Protein AF-A0A226N1W0-F1 (afdb_monomer_lite)

Foldseek 3Di:
DDDPPPPAWDWDDDPDNVDIDIDDDPVVVVCQQPDDDDDDDDDQGDQVNDVPHDDDPQWDFPAADQVQQWTFTDHPPDDTDIDHDPDDDFPPPPVTRVVVNVVVDPPDDDDDDDDPDDDDDDDDDADPNHDDPPPPPDPDPD

Radius of gyration: 22.0 Å; chains: 1; bounding box: 48×40×55 Å

Organism: Callipepla squamata (NCBI:txid9009)

Structure (mmCIF, N/CA/C/O backbone):
data_AF-A0A226N1W0-F1
#
_entry.id   AF-A0A226N1W0-F1
#
loop_
_atom_site.group_PDB
_atom_site.id
_atom_site.type_symbol
_atom_site.label_atom_id
_atom_site.label_alt_id
_atom_site.label_comp_id
_atom_site.label_asym_id
_atom_site.label_entity_id
_atom_site.label_seq_id
_atom_site.pdbx_PDB_ins_code
_atom_site.Cartn_x
_atom_site.Cartn_y
_atom_site.Cartn_z
_atom_site.occupancy
_atom_site.B_iso_or_equiv
_atom_site.auth_seq_id
_atom_site.auth_comp_id
_atom_site.auth_asym_id
_atom_site.auth_atom_id
_atom_site.pdbx_PDB_model_num
ATOM 1 N N . MET A 1 1 ? -13.295 6.039 -37.983 1.00 31.81 1 MET A N 1
ATOM 2 C CA . MET A 1 1 ? -12.301 6.624 -37.060 1.00 31.81 1 MET A CA 1
ATOM 3 C C . MET A 1 1 ? -11.641 5.463 -36.347 1.00 31.81 1 MET A C 1
ATOM 5 O O . MET A 1 1 ? -12.278 4.830 -35.518 1.00 31.81 1 MET A O 1
ATOM 9 N N . HIS A 1 2 ? -10.453 5.086 -36.806 1.00 25.30 2 HIS A N 1
ATOM 10 C CA . HIS A 1 2 ? -9.678 3.975 -36.264 1.00 25.30 2 HIS A CA 1
ATOM 11 C C . HIS A 1 2 ? -8.902 4.543 -35.072 1.00 25.30 2 HIS A C 1
ATOM 13 O O . HIS A 1 2 ? -8.034 5.385 -35.274 1.00 25.30 2 HIS A O 1
ATOM 19 N N . VAL A 1 3 ? -9.276 4.185 -33.844 1.00 28.58 3 VAL A N 1
ATOM 20 C CA . VAL A 1 3 ? -8.509 4.570 -32.651 1.00 28.58 3 VAL A CA 1
ATOM 21 C C . VAL A 1 3 ? -7.462 3.481 -32.446 1.00 28.58 3 VAL A C 1
ATOM 23 O O . VAL A 1 3 ? -7.788 2.359 -32.064 1.00 28.58 3 VAL A O 1
ATOM 26 N N . SER A 1 4 ? -6.219 3.778 -32.810 1.00 29.38 4 SER A N 1
ATOM 27 C CA . SER A 1 4 ? -5.054 2.932 -32.567 1.00 29.38 4 SER A CA 1
ATOM 28 C C . SER A 1 4 ? -4.654 3.035 -31.094 1.00 29.38 4 SER A C 1
ATOM 30 O O . SER A 1 4 ? -3.961 3.956 -30.692 1.00 29.38 4 SER A O 1
ATOM 32 N N . LEU A 1 5 ? -5.085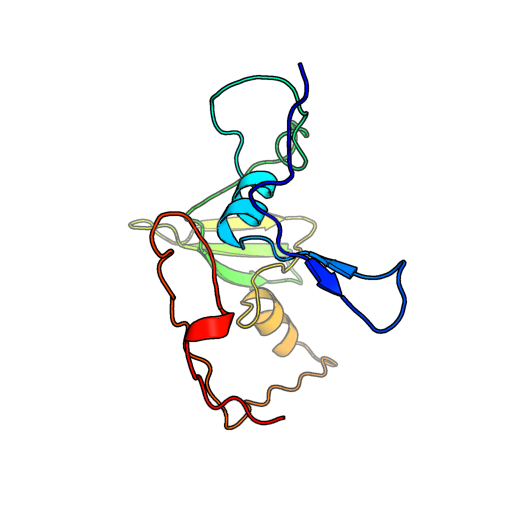 2.066 -30.286 1.00 34.22 5 LEU A N 1
ATOM 33 C CA . LEU A 1 5 ? -4.625 1.844 -28.903 1.00 34.22 5 LEU A CA 1
ATOM 34 C C . LEU A 1 5 ? -3.243 1.149 -28.837 1.00 34.22 5 LEU A C 1
ATOM 36 O O . LEU A 1 5 ? -2.901 0.539 -27.830 1.00 34.22 5 LEU A O 1
ATOM 40 N N . LEU A 1 6 ? -2.472 1.167 -29.929 1.00 37.31 6 LEU A N 1
ATOM 41 C CA . LEU A 1 6 ? -1.269 0.341 -30.101 1.00 37.31 6 LEU A CA 1
ATOM 42 C C . LEU A 1 6 ? 0.046 1.046 -29.735 1.00 37.31 6 LEU A C 1
ATOM 44 O O . LEU A 1 6 ? 1.078 0.384 -29.718 1.00 37.31 6 LEU A O 1
ATOM 48 N N . ASP A 1 7 ? 0.023 2.337 -29.402 1.00 39.78 7 ASP A N 1
ATOM 49 C CA . ASP A 1 7 ? 1.261 3.125 -29.290 1.00 39.78 7 ASP A CA 1
ATOM 50 C C . ASP A 1 7 ? 1.931 3.081 -27.899 1.00 39.78 7 ASP A C 1
ATOM 52 O O . ASP A 1 7 ? 3.060 3.541 -27.757 1.00 39.78 7 ASP A O 1
ATOM 56 N N . GLU A 1 8 ? 1.301 2.494 -26.872 1.00 44.56 8 GLU A N 1
ATOM 57 C CA . GLU A 1 8 ? 1.828 2.507 -25.487 1.00 44.56 8 GLU A CA 1
ATOM 58 C C . GLU A 1 8 ? 2.102 1.121 -24.882 1.00 44.56 8 GLU A C 1
ATOM 60 O O . GLU A 1 8 ? 2.348 0.999 -23.682 1.00 44.56 8 GLU A O 1
ATOM 65 N N . VAL A 1 9 ? 2.066 0.053 -25.686 1.00 43.50 9 VAL A N 1
ATOM 66 C CA . VAL A 1 9 ? 2.143 -1.314 -25.160 1.00 43.50 9 VAL A CA 1
ATOM 67 C C . VAL A 1 9 ? 3.191 -2.140 -25.898 1.00 43.50 9 VAL A C 1
ATOM 69 O O . VAL A 1 9 ? 2.985 -2.571 -27.030 1.00 43.50 9 VAL A O 1
ATOM 72 N N . SER A 1 10 ? 4.314 -2.421 -25.234 1.00 52.31 10 SER A N 1
ATOM 73 C CA . SER A 1 10 ? 5.312 -3.370 -25.735 1.00 52.31 10 SER A CA 1
ATOM 74 C C . SER A 1 10 ? 4.971 -4.801 -25.304 1.00 52.31 10 SER A C 1
ATOM 76 O O . SER A 1 10 ? 4.526 -5.059 -24.182 1.00 52.31 10 SER A O 1
ATOM 78 N N . MET A 1 11 ? 5.138 -5.747 -26.227 1.00 47.41 11 MET A N 1
ATOM 79 C CA . MET A 1 11 ? 4.709 -7.138 -26.079 1.00 47.41 11 MET A CA 1
ATOM 80 C C . MET A 1 11 ? 5.922 -8.026 -25.774 1.00 47.41 11 MET A C 1
ATOM 82 O O . MET A 1 11 ? 6.828 -8.140 -26.598 1.00 47.41 11 MET A O 1
ATOM 86 N N . LEU A 1 12 ? 5.944 -8.682 -24.609 1.00 54.50 12 LEU A N 1
ATOM 87 C CA . LEU A 1 12 ? 6.911 -9.747 -24.328 1.00 54.50 12 LEU A CA 1
ATOM 88 C C . LEU A 1 12 ? 6.349 -11.082 -24.831 1.00 54.50 12 LEU A C 1
ATOM 90 O O . LEU A 1 12 ? 5.347 -11.587 -24.310 1.00 54.50 12 LEU A O 1
ATOM 94 N N . MET A 1 13 ? 7.003 -11.659 -25.841 1.00 44.97 13 MET A N 1
ATOM 95 C CA . MET A 1 13 ? 6.669 -12.991 -26.345 1.00 44.97 13 MET A CA 1
ATOM 96 C C . MET A 1 13 ? 7.144 -14.080 -25.379 1.00 44.97 13 MET A C 1
ATOM 98 O O . MET A 1 13 ? 8.304 -14.113 -24.976 1.00 44.97 13 MET A O 1
ATOM 102 N N . PHE A 1 14 ? 6.251 -15.019 -25.065 1.00 50.59 14 PHE A N 1
ATOM 103 C CA . PHE A 1 14 ? 6.605 -16.295 -24.442 1.00 50.59 14 PHE A CA 1
ATOM 104 C C . PHE A 1 14 ? 6.655 -17.408 -25.493 1.00 50.59 14 PHE A C 1
ATOM 106 O O . PHE A 1 14 ? 6.130 -17.268 -26.593 1.00 50.59 14 PHE A O 1
ATOM 113 N N . MET A 1 15 ? 7.227 -18.561 -25.123 1.00 49.72 15 MET A N 1
ATOM 114 C CA . MET A 1 15 ? 7.404 -19.754 -25.974 1.00 49.72 15 MET A CA 1
ATOM 115 C C . MET A 1 15 ? 6.129 -20.298 -26.667 1.00 49.72 15 MET A C 1
ATOM 117 O O . MET A 1 15 ? 6.229 -21.238 -27.451 1.00 49.72 15 MET A O 1
ATOM 121 N N . LYS A 1 16 ? 4.928 -19.762 -26.391 1.00 61.22 16 LYS A N 1
ATOM 122 C CA . LYS A 1 16 ? 3.679 -20.119 -27.082 1.00 61.22 16 LYS A CA 1
ATOM 123 C C . LYS A 1 16 ? 3.074 -18.880 -27.759 1.00 61.22 16 LYS A C 1
ATOM 125 O O . LYS A 1 16 ? 2.835 -17.902 -27.057 1.00 61.22 16 LYS A O 1
ATOM 130 N N . PRO A 1 17 ? 2.739 -18.941 -29.062 1.00 65.38 17 PRO A N 1
ATOM 131 C CA . PRO A 1 17 ? 2.342 -17.771 -29.856 1.00 65.38 17 PRO A CA 1
ATOM 132 C C . PRO A 1 17 ? 1.053 -17.082 -29.380 1.00 65.38 17 PRO A C 1
ATOM 134 O O . PRO A 1 17 ? 0.850 -15.908 -29.657 1.00 65.38 17 PRO A O 1
ATOM 137 N N . GLU A 1 18 ? 0.202 -17.778 -28.624 1.00 77.12 18 GLU A N 1
ATOM 138 C CA . GLU A 1 18 ? -1.065 -17.233 -28.113 1.00 77.12 18 GLU A CA 1
ATOM 139 C C . GLU A 1 18 ? -0.970 -16.634 -26.701 1.00 77.12 18 GLU A C 1
ATOM 141 O O . GLU A 1 18 ? -1.979 -16.232 -26.126 1.00 77.12 18 GLU A O 1
ATOM 146 N N . LYS A 1 19 ? 0.222 -16.602 -26.091 1.00 77.56 19 LYS A N 1
ATOM 147 C CA . LYS A 1 19 ? 0.410 -16.085 -24.730 1.00 77.56 19 LYS A CA 1
ATOM 148 C C . LYS A 1 19 ? 1.491 -15.022 -24.709 1.00 77.56 19 LYS A C 1
ATOM 150 O O . LYS A 1 19 ? 2.644 -15.289 -25.035 1.00 77.56 19 LYS A O 1
ATOM 155 N N . TYR A 1 20 ? 1.116 -13.837 -24.257 1.00 80.12 20 TYR A N 1
ATOM 156 C CA . TYR A 1 20 ? 2.005 -12.693 -24.161 1.00 80.12 20 TYR A CA 1
ATOM 157 C C . TYR A 1 20 ? 1.718 -11.896 -22.892 1.00 80.12 20 TYR A C 1
ATOM 159 O O . TYR A 1 20 ? 0.601 -11.912 -22.372 1.00 80.12 20 TYR A O 1
ATOM 167 N N . ILE A 1 21 ? 2.747 -11.213 -22.394 1.00 83.12 21 ILE A N 1
ATOM 168 C CA . ILE A 1 21 ? 2.612 -10.206 -21.341 1.00 83.12 21 ILE A CA 1
ATOM 169 C C . ILE A 1 21 ? 2.782 -8.840 -21.997 1.00 83.12 21 ILE A C 1
ATOM 171 O O . ILE A 1 21 ? 3.673 -8.645 -22.823 1.00 83.12 21 ILE A O 1
ATOM 175 N N . LEU A 1 22 ? 1.897 -7.917 -21.641 1.00 82.88 22 LEU A N 1
ATOM 176 C CA . LEU A 1 22 ? 1.912 -6.539 -22.107 1.00 82.88 22 LEU A CA 1
ATOM 177 C C . LEU A 1 22 ? 2.579 -5.654 -21.053 1.00 82.88 22 LEU A C 1
ATOM 179 O O . LEU A 1 22 ? 2.263 -5.761 -19.867 1.00 82.88 22 LEU A O 1
ATOM 183 N N . SER A 1 23 ? 3.491 -4.790 -21.487 1.00 81.94 23 SER A N 1
ATOM 184 C CA . SER A 1 23 ? 4.062 -3.745 -20.641 1.00 81.94 23 SER A CA 1
ATOM 185 C C . SER A 1 23 ? 3.094 -2.572 -20.550 1.00 81.94 23 SER A C 1
ATOM 187 O O . SER A 1 23 ? 2.645 -2.070 -21.576 1.00 81.94 23 SER A O 1
ATOM 189 N N . VAL A 1 24 ? 2.785 -2.129 -19.333 1.00 86.19 24 VAL A N 1
ATOM 190 C CA . VAL A 1 24 ? 1.879 -1.003 -19.068 1.00 86.19 24 VAL A CA 1
ATOM 191 C C . VAL A 1 24 ? 2.474 -0.148 -17.955 1.00 86.19 24 VAL A C 1
ATOM 193 O O . VAL A 1 24 ? 2.980 -0.685 -16.966 1.00 86.19 24 VAL A O 1
ATOM 196 N N . ASP A 1 25 ? 2.399 1.176 -18.095 1.00 87.50 25 ASP A N 1
ATOM 197 C CA . ASP A 1 25 ? 2.851 2.095 -17.053 1.00 87.50 25 ASP A CA 1
ATOM 198 C C . ASP A 1 25 ? 1.991 1.982 -15.781 1.00 87.50 25 ASP A C 1
ATOM 200 O O . ASP A 1 25 ? 0.755 1.975 -15.810 1.00 87.50 25 ASP A O 1
ATOM 204 N N . ARG A 1 26 ? 2.660 1.926 -14.626 1.00 89.06 26 ARG A N 1
ATOM 205 C CA . ARG A 1 26 ? 2.001 1.779 -13.323 1.00 89.06 26 ARG A CA 1
ATOM 206 C C . ARG A 1 26 ? 1.162 3.004 -12.978 1.00 89.06 26 ARG A C 1
ATOM 208 O O . ARG A 1 26 ? 0.096 2.857 -12.375 1.00 89.06 26 ARG A O 1
ATOM 215 N N . ALA A 1 27 ? 1.656 4.206 -13.276 1.00 85.94 27 ALA A N 1
ATOM 216 C CA . ALA A 1 27 ? 0.942 5.432 -12.945 1.00 85.94 27 ALA A CA 1
ATOM 217 C C . ALA A 1 27 ? -0.297 5.593 -13.833 1.00 85.94 27 ALA A C 1
ATOM 219 O O . ALA A 1 27 ? -1.356 5.933 -13.311 1.00 85.94 27 ALA A O 1
ATOM 220 N N . HIS A 1 28 ? -0.182 5.277 -15.122 1.00 84.62 28 HIS A N 1
ATOM 221 C CA . HIS A 1 28 ? -1.275 5.217 -16.081 1.00 84.62 28 HIS A CA 1
ATOM 222 C C . HIS A 1 28 ? -2.345 4.225 -15.626 1.00 84.62 28 HIS A C 1
ATOM 224 O O . HIS A 1 28 ? -3.483 4.626 -15.413 1.00 84.62 28 HIS A O 1
ATOM 230 N N . LEU A 1 29 ? -1.985 2.967 -15.344 1.00 84.81 29 LEU A N 1
ATOM 231 C CA . LEU A 1 29 ? -2.958 1.974 -14.881 1.00 84.81 29 LEU A CA 1
ATOM 232 C C . LEU A 1 29 ? -3.667 2.419 -13.593 1.00 84.81 29 LEU A C 1
ATOM 234 O O . LEU A 1 29 ? -4.886 2.337 -13.491 1.00 84.81 29 LEU A O 1
ATOM 238 N N . ASN A 1 30 ? -2.924 2.934 -12.610 1.00 85.44 30 ASN A N 1
ATOM 239 C CA . ASN A 1 30 ? -3.532 3.440 -11.379 1.00 85.44 30 ASN A CA 1
ATOM 240 C C . ASN A 1 30 ? -4.433 4.652 -11.632 1.00 85.44 30 ASN A C 1
ATOM 242 O O . ASN A 1 30 ? -5.452 4.789 -10.965 1.00 85.44 30 ASN A O 1
ATOM 246 N N . ARG A 1 31 ? -4.075 5.529 -12.573 1.00 82.38 31 ARG A N 1
ATOM 247 C CA . ARG A 1 31 ? -4.894 6.673 -12.979 1.00 82.38 31 ARG A CA 1
ATOM 248 C C . ARG A 1 31 ? -6.202 6.204 -13.604 1.00 82.38 31 ARG A C 1
ATOM 250 O O . ARG A 1 31 ? -7.249 6.637 -13.147 1.00 82.38 31 ARG A O 1
ATOM 257 N N . GLU A 1 32 ? -6.152 5.274 -14.549 1.00 81.06 32 GLU A N 1
ATOM 258 C CA . GLU A 1 32 ? -7.349 4.690 -15.170 1.00 81.06 32 GLU A CA 1
ATOM 259 C C . GLU A 1 32 ? -8.259 4.001 -14.137 1.00 81.06 32 GLU A C 1
ATOM 261 O O . GLU A 1 32 ? -9.486 4.024 -14.247 1.00 81.06 32 GLU A O 1
ATOM 266 N N . LEU A 1 33 ? -7.675 3.432 -13.077 1.00 80.38 33 LEU A N 1
ATOM 267 C CA . LEU A 1 33 ? -8.431 2.857 -11.963 1.00 80.38 33 LEU A CA 1
ATOM 268 C C . LEU A 1 33 ? -9.027 3.912 -11.008 1.00 80.38 33 LEU A C 1
ATOM 270 O O . LEU A 1 33 ? -10.077 3.653 -10.415 1.00 80.38 33 LEU A O 1
ATOM 274 N N . LEU A 1 34 ? -8.360 5.060 -10.814 1.00 74.94 34 LEU A N 1
ATOM 275 C CA . LEU A 1 34 ? -8.651 6.031 -9.744 1.00 74.94 34 LEU A CA 1
ATOM 276 C C . LEU A 1 34 ? -9.323 7.330 -10.198 1.00 74.94 34 LEU A C 1
ATOM 278 O O . LEU A 1 34 ? -10.148 7.856 -9.459 1.00 74.94 34 LEU A O 1
ATOM 282 N N . THR A 1 35 ? -8.928 7.900 -11.334 1.00 61.84 35 THR A N 1
ATOM 283 C CA . THR A 1 35 ? -9.384 9.217 -11.790 1.00 61.84 35 THR A CA 1
ATOM 28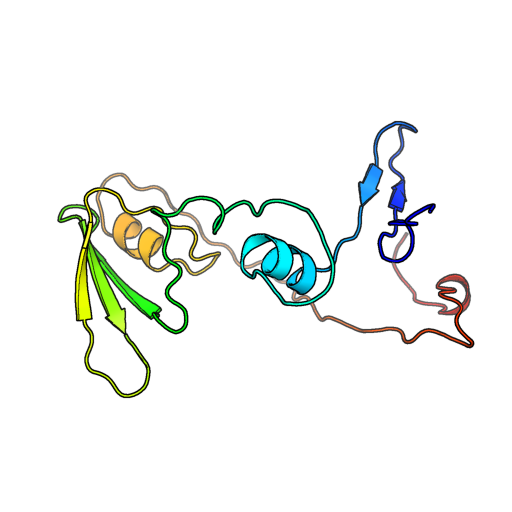4 C C . THR A 1 35 ? -10.266 9.093 -13.019 1.00 61.84 35 THR A C 1
ATOM 286 O O . THR A 1 35 ? -9.809 8.639 -14.066 1.00 61.84 35 THR A O 1
ATOM 289 N N . ALA A 1 36 ? -11.464 9.667 -12.952 1.00 57.69 36 ALA A N 1
ATOM 290 C CA . ALA A 1 36 ? -11.955 10.447 -14.073 1.00 57.69 36 ALA A CA 1
ATOM 291 C C . ALA A 1 36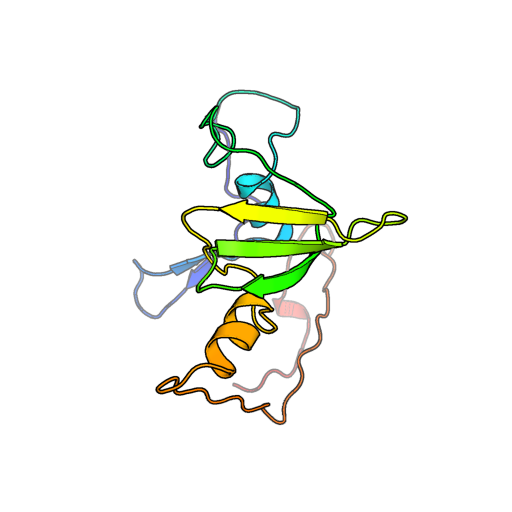 ? -10.995 11.622 -14.328 1.00 57.69 36 ALA A C 1
ATOM 293 O O . ALA A 1 36 ? -10.755 12.439 -13.439 1.00 57.69 36 ALA A O 1
ATOM 294 N N . GLN A 1 37 ? -10.468 11.751 -15.545 1.00 43.84 37 GLN A N 1
ATOM 295 C CA . GLN A 1 37 ? -9.870 13.011 -15.975 1.00 43.84 37 GLN A CA 1
ATOM 296 C C . GLN A 1 37 ? -10.299 13.338 -17.408 1.00 43.84 37 GLN A C 1
ATOM 298 O O . GLN A 1 37 ? -9.782 12.821 -18.386 1.00 43.84 37 GLN A O 1
ATOM 303 N N . THR A 1 38 ? -11.287 14.226 -17.497 1.00 35.34 38 THR A N 1
ATOM 304 C CA . THR A 1 38 ? -11.229 15.454 -18.299 1.00 35.34 38 THR A CA 1
ATOM 305 C C . THR A 1 38 ? -10.386 15.395 -19.575 1.00 35.34 38 THR A C 1
ATOM 307 O O . THR A 1 38 ? -9.337 16.018 -19.653 1.00 35.34 38 THR A O 1
ATOM 310 N N . SER A 1 39 ? -10.847 14.686 -20.599 1.00 39.69 39 SER A N 1
ATOM 311 C CA . SER A 1 39 ? -11.060 15.207 -21.959 1.00 39.69 39 SER A CA 1
ATOM 312 C C . SER A 1 39 ? -11.357 14.046 -22.909 1.00 39.69 39 SER A C 1
ATOM 314 O O . SER A 1 39 ? -10.553 13.150 -23.109 1.00 39.69 39 SER A O 1
ATOM 316 N N . THR A 1 40 ? -12.534 14.116 -23.529 1.00 37.94 40 THR A N 1
ATOM 317 C CA . THR A 1 40 ? -12.937 13.323 -24.701 1.00 37.94 40 THR A CA 1
ATOM 318 C C . THR A 1 40 ? -13.394 11.874 -24.450 1.00 37.94 40 THR A C 1
ATOM 320 O O . THR A 1 40 ? -12.658 10.912 -24.589 1.00 37.94 40 THR A O 1
ATOM 323 N N . CYS A 1 41 ? -14.706 11.772 -24.214 1.00 39.19 41 CYS A N 1
ATOM 324 C CA . CYS A 1 41 ? -15.628 10.741 -24.707 1.00 39.19 41 CYS A CA 1
ATOM 325 C C . CYS A 1 41 ? -15.396 9.259 -24.333 1.00 39.19 41 CYS A C 1
ATOM 327 O O . CYS A 1 41 ? -14.677 8.515 -24.988 1.00 39.19 41 CYS A O 1
ATOM 329 N N . CYS A 1 42 ? -16.281 8.811 -23.434 1.00 37.22 42 CYS A N 1
ATOM 330 C CA . CYS A 1 42 ? -17.113 7.622 -23.646 1.00 37.22 42 CYS A CA 1
ATOM 331 C C . CYS A 1 42 ? -16.558 6.246 -23.233 1.00 37.22 42 CYS A C 1
ATOM 333 O O . CYS A 1 42 ? -16.724 5.291 -23.982 1.00 37.22 42 CYS A O 1
ATOM 335 N N . LEU A 1 43 ? -16.051 6.091 -22.003 1.00 35.81 43 LEU A N 1
ATOM 336 C CA . LEU A 1 43 ? -16.018 4.789 -21.318 1.00 35.81 43 LEU A CA 1
ATOM 337 C C . LEU A 1 43 ? -16.385 4.967 -19.836 1.00 35.81 43 LEU A C 1
ATOM 339 O O . LEU A 1 43 ? -15.843 5.813 -19.134 1.00 35.81 43 LEU A O 1
ATOM 343 N N . PHE A 1 44 ? -17.374 4.205 -19.375 1.00 42.09 44 PHE A N 1
ATOM 344 C CA . PHE A 1 44 ? -17.822 4.207 -17.985 1.00 42.09 44 PHE A CA 1
ATOM 345 C C . PHE A 1 44 ? -16.717 3.659 -17.065 1.00 42.09 44 PHE A C 1
ATOM 347 O O . PHE A 1 44 ? -16.146 2.608 -17.344 1.00 42.09 44 PHE A O 1
ATOM 354 N N . THR A 1 45 ? -16.462 4.365 -15.963 1.00 56.09 45 THR A N 1
ATOM 355 C CA . THR A 1 45 ? -15.420 4.099 -14.954 1.00 56.09 45 THR A CA 1
ATOM 356 C C . THR A 1 45 ? -15.627 2.772 -14.197 1.00 56.09 45 THR A C 1
ATOM 358 O O . THR A 1 45 ? -16.694 2.162 -14.266 1.00 56.09 45 THR A O 1
ATOM 361 N N . ALA A 1 46 ? -14.620 2.289 -13.456 1.00 58.03 46 ALA A N 1
ATOM 362 C CA . ALA A 1 46 ? -14.772 1.105 -12.596 1.00 58.03 46 ALA A CA 1
ATOM 363 C C . ALA A 1 46 ? -15.171 1.470 -11.157 1.00 58.03 46 ALA A C 1
ATOM 365 O O . ALA A 1 46 ? -16.124 0.900 -10.640 1.00 58.03 46 ALA A O 1
ATOM 366 N N . ALA A 1 47 ? -14.481 2.422 -10.517 1.00 60.91 47 ALA A N 1
ATOM 367 C CA . ALA A 1 47 ? -14.740 2.787 -9.118 1.00 60.91 47 ALA A CA 1
ATOM 368 C C . ALA A 1 47 ? -15.767 3.925 -8.973 1.00 60.91 47 ALA A C 1
ATOM 370 O O . ALA A 1 47 ? -16.752 3.771 -8.260 1.00 60.91 47 ALA A O 1
ATOM 371 N N . GLU A 1 48 ? -15.593 5.041 -9.689 1.00 64.69 48 GLU A N 1
ATOM 372 C CA . GLU A 1 48 ? -16.516 6.194 -9.625 1.00 64.69 48 GLU A CA 1
ATOM 373 C C . GLU A 1 48 ? -17.858 5.953 -10.327 1.00 64.69 48 GLU A C 1
ATOM 375 O O . GLU A 1 48 ? -18.807 6.716 -10.155 1.00 64.69 48 GLU A O 1
ATOM 380 N N . LYS A 1 49 ? -17.969 4.869 -11.103 1.00 67.75 49 LYS A N 1
ATOM 381 C CA . LYS A 1 49 ? -19.230 4.442 -11.724 1.00 67.75 49 LYS A CA 1
ATOM 382 C C . LYS A 1 49 ? -20.280 4.114 -10.673 1.00 67.75 49 LYS A C 1
ATOM 384 O O . LYS A 1 49 ? -21.476 4.176 -10.948 1.00 67.75 49 LYS A O 1
ATOM 389 N N . TYR A 1 50 ? -19.827 3.773 -9.476 1.00 77.00 50 TYR A N 1
ATOM 390 C CA . TYR A 1 50 ? -20.668 3.485 -8.339 1.00 77.00 50 TYR A CA 1
ATOM 391 C C . TYR A 1 50 ? -20.831 4.755 -7.502 1.00 77.00 50 TYR A C 1
ATOM 393 O O . TYR A 1 50 ? -19.907 5.212 -6.835 1.00 77.00 50 TYR A O 1
ATOM 401 N N . SER A 1 51 ? -22.040 5.321 -7.503 1.00 80.50 51 SER A N 1
ATOM 402 C CA . SER A 1 51 ? -22.377 6.530 -6.735 1.00 80.50 51 SER A CA 1
ATOM 403 C C . SER A 1 51 ? -22.223 6.361 -5.217 1.00 80.50 51 SER A C 1
ATOM 405 O O . SER A 1 51 ? -22.205 7.339 -4.473 1.00 80.50 51 SE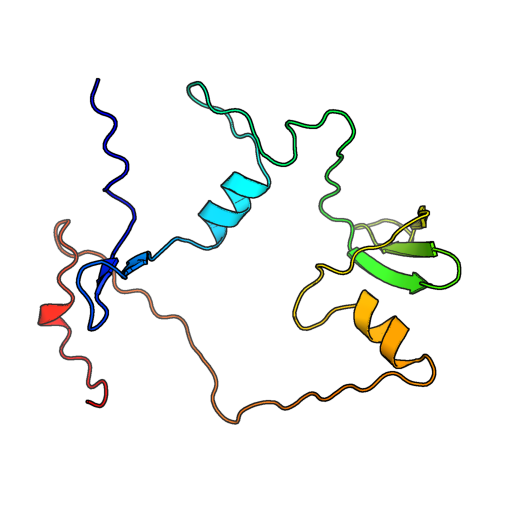R A O 1
ATOM 407 N N . ASN A 1 52 ? -22.144 5.118 -4.742 1.00 88.81 52 ASN A N 1
ATOM 408 C CA . ASN A 1 52 ? -21.914 4.745 -3.350 1.00 88.81 52 ASN A CA 1
ATOM 409 C C . ASN A 1 52 ? -20.425 4.574 -2.996 1.00 88.81 52 ASN A C 1
ATOM 411 O O . ASN A 1 52 ? -20.117 4.239 -1.853 1.00 88.81 52 ASN A O 1
ATOM 415 N N . THR A 1 53 ? -19.506 4.816 -3.929 1.00 85.62 53 THR A N 1
ATOM 416 C CA . THR A 1 53 ? -18.063 4.745 -3.688 1.00 85.62 53 THR A CA 1
ATOM 417 C C . THR A 1 53 ? -17.487 6.148 -3.526 1.00 85.62 53 THR A C 1
ATOM 419 O O . THR A 1 53 ? -17.787 7.058 -4.293 1.00 85.62 53 THR A O 1
ATOM 422 N N . LYS A 1 54 ? -16.647 6.340 -2.503 1.00 86.31 54 LYS A N 1
ATOM 423 C CA . LYS A 1 54 ? -15.957 7.607 -2.231 1.00 86.31 54 LYS A CA 1
ATOM 424 C C . LYS A 1 54 ? -14.461 7.361 -2.108 1.00 86.31 54 LYS A C 1
ATOM 426 O O . LYS A 1 54 ? -14.046 6.413 -1.445 1.00 86.31 54 LYS A O 1
ATOM 431 N N . LEU A 1 55 ? -13.664 8.235 -2.716 1.00 86.56 55 LEU A N 1
ATOM 432 C CA . LEU A 1 55 ? -12.206 8.193 -2.654 1.00 86.56 55 LEU A CA 1
ATOM 433 C C . LEU A 1 55 ? -11.693 9.317 -1.749 1.00 86.56 55 LEU A C 1
ATOM 435 O O . LEU A 1 55 ? -12.031 10.485 -1.935 1.00 86.56 55 LEU A O 1
ATOM 439 N N . TYR A 1 56 ? -10.862 8.961 -0.770 1.00 89.88 56 TYR A N 1
ATOM 440 C CA . TYR A 1 56 ? -10.307 9.893 0.211 1.00 89.88 56 TYR A CA 1
ATOM 441 C C . TYR A 1 56 ? -8.777 9.927 0.115 1.00 89.88 56 TYR A C 1
ATOM 443 O O . TYR A 1 56 ? -8.072 9.167 0.777 1.00 89.88 56 TYR A O 1
ATOM 451 N N . PHE A 1 57 ? -8.238 10.829 -0.708 1.00 89.94 57 PHE A N 1
ATOM 452 C CA . PHE A 1 57 ? -6.789 11.030 -0.830 1.00 89.94 57 PHE A CA 1
ATOM 453 C C . PHE A 1 57 ? -6.219 11.811 0.362 1.00 89.94 57 PHE A C 1
ATOM 455 O O . PHE A 1 57 ? -6.924 12.578 1.015 1.00 89.94 57 PHE A O 1
ATOM 462 N N . GLY A 1 58 ? -4.938 11.608 0.686 1.00 90.31 58 GLY A N 1
ATOM 463 C CA . GLY A 1 58 ? -4.291 12.277 1.828 1.00 90.31 58 GLY A CA 1
ATOM 464 C C . GLY A 1 58 ? -4.750 11.782 3.209 1.00 90.31 58 GLY A C 1
ATOM 465 O O . GLY A 1 58 ? -4.483 12.437 4.216 1.00 90.31 58 GLY A O 1
ATOM 466 N N . HIS A 1 59 ? -5.432 10.635 3.261 1.00 93.44 59 HIS A N 1
ATOM 467 C CA . HIS A 1 59 ? -5.913 9.991 4.481 1.00 93.44 59 HIS A CA 1
ATOM 468 C C . HIS A 1 59 ? -5.015 8.793 4.802 1.00 93.44 59 HIS A C 1
ATOM 470 O O . HIS A 1 59 ? -5.193 7.701 4.267 1.00 93.44 59 HIS A O 1
ATOM 476 N N . LYS A 1 60 ? -4.004 8.996 5.651 1.00 94.00 60 LYS A N 1
ATOM 477 C CA . 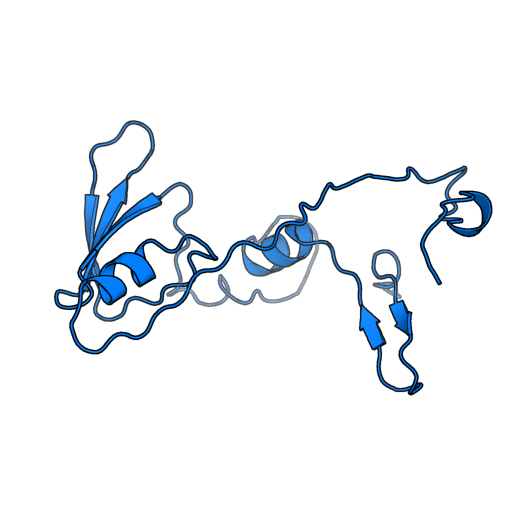LYS A 1 60 ? -3.071 7.930 6.031 1.00 94.00 60 LYS A CA 1
ATOM 478 C C . LYS A 1 60 ? -3.616 7.157 7.226 1.00 94.00 60 LYS A C 1
ATOM 480 O O . LYS A 1 60 ? -3.777 7.735 8.296 1.00 94.00 60 LYS A O 1
ATOM 485 N N . ILE A 1 61 ? -3.820 5.852 7.077 1.00 94.94 61 ILE A N 1
ATOM 486 C CA . ILE A 1 61 ? -4.162 4.968 8.200 1.00 94.94 61 ILE A CA 1
ATOM 487 C C . ILE A 1 61 ? -2.919 4.799 9.082 1.00 94.94 61 ILE A C 1
ATOM 489 O O . ILE A 1 61 ? -1.870 4.348 8.610 1.00 94.94 61 ILE A O 1
ATOM 493 N N . ILE A 1 62 ? -3.030 5.190 10.352 1.00 94.75 62 ILE A N 1
ATOM 494 C CA . ILE A 1 62 ? -1.956 5.053 11.348 1.00 94.75 62 ILE A CA 1
ATOM 495 C C . ILE A 1 62 ? -2.193 3.879 12.297 1.00 94.75 62 ILE A C 1
ATOM 497 O O . ILE A 1 62 ? -1.229 3.263 12.739 1.00 94.75 62 ILE A O 1
ATOM 501 N N . GLU A 1 63 ? -3.455 3.540 12.549 1.00 93.69 63 GLU A N 1
ATOM 502 C CA . GLU A 1 63 ? -3.857 2.412 13.382 1.00 93.69 63 GLU A CA 1
ATOM 503 C C . GLU A 1 63 ? -5.175 1.832 12.860 1.00 93.69 63 GLU A C 1
ATOM 505 O O . GLU A 1 63 ? -5.994 2.542 12.272 1.00 93.69 63 GLU A O 1
ATOM 510 N N . CYS A 1 64 ? -5.354 0.530 13.046 1.00 94.06 64 CYS A N 1
ATOM 511 C CA . CYS A 1 64 ? -6.539 -0.215 12.653 1.00 94.06 64 CYS A CA 1
ATOM 512 C C . CYS A 1 64 ? -6.879 -1.167 13.791 1.00 94.06 64 CYS A C 1
ATOM 514 O O . CYS A 1 64 ? -6.001 -1.904 14.223 1.00 94.06 64 CYS A O 1
ATOM 516 N N . ASN A 1 65 ? -8.131 -1.204 14.234 1.00 91.69 65 ASN A N 1
ATOM 517 C CA . ASN A 1 65 ? -8.654 -2.238 15.111 1.00 91.69 65 ASN A CA 1
ATOM 518 C C . ASN A 1 65 ? -9.659 -3.084 14.325 1.00 91.69 65 ASN A C 1
ATOM 520 O O . ASN A 1 65 ? -10.798 -2.678 14.112 1.00 91.69 65 ASN A O 1
ATOM 524 N N . ALA A 1 66 ? -9.221 -4.263 13.882 1.00 85.69 66 ALA A N 1
ATOM 525 C CA . ALA A 1 66 ? -10.047 -5.160 13.079 1.00 85.69 66 ALA A CA 1
ATOM 526 C C . ALA A 1 66 ? -11.213 -5.790 13.866 1.00 85.69 66 ALA A C 1
ATOM 528 O O . ALA A 1 66 ? -12.195 -6.186 13.252 1.00 85.69 66 ALA A O 1
ATOM 529 N N . GLU A 1 67 ? -11.125 -5.874 15.198 1.00 86.94 67 GLU A N 1
ATOM 530 C CA . GLU A 1 67 ? -12.187 -6.447 16.042 1.00 86.94 67 GLU A CA 1
ATOM 531 C C . GLU A 1 67 ? -13.335 -5.459 16.251 1.00 86.94 67 GLU A C 1
ATOM 533 O O . GLU A 1 67 ? -14.498 -5.846 16.205 1.00 86.94 67 GLU A O 1
ATOM 538 N N . LEU A 1 68 ? -13.008 -4.179 16.452 1.00 90.88 68 LEU A N 1
ATOM 539 C CA . LEU A 1 68 ? -13.996 -3.105 16.613 1.00 90.88 68 LEU A CA 1
ATOM 540 C C . LEU A 1 68 ? -14.389 -2.438 15.286 1.00 90.88 68 LEU A C 1
ATOM 542 O O . LEU A 1 68 ? -15.273 -1.586 15.272 1.00 90.88 68 LEU A O 1
ATOM 546 N N . GLY A 1 69 ? -13.709 -2.773 14.187 1.00 93.06 69 GLY A N 1
ATOM 547 C CA . GLY A 1 69 ? -13.911 -2.131 12.888 1.00 93.06 69 GLY A CA 1
ATOM 548 C C . GLY A 1 69 ? -13.485 -0.659 12.855 1.00 93.06 69 GLY A C 1
ATOM 549 O O . GLY A 1 69 ? -14.014 0.106 12.051 1.00 93.06 69 GLY A O 1
ATOM 550 N N . THR A 1 70 ? -12.557 -0.228 13.719 1.00 95.19 70 THR A N 1
ATOM 551 C CA . THR A 1 70 ? -12.143 1.183 13.809 1.00 95.19 70 THR A CA 1
ATOM 552 C C . THR A 1 70 ? -10.822 1.460 13.094 1.00 95.19 70 THR A C 1
ATOM 554 O O . THR A 1 70 ? -9.889 0.655 13.108 1.00 95.19 70 THR A O 1
ATOM 557 N N . LEU A 1 71 ? -10.726 2.626 12.455 1.00 95.94 71 LEU A N 1
ATOM 558 C CA . LEU A 1 71 ? -9.519 3.139 11.813 1.00 95.94 71 LEU A CA 1
ATOM 559 C C . LEU A 1 71 ? -9.161 4.500 12.400 1.00 95.94 71 LEU A C 1
ATOM 561 O O . LEU A 1 71 ? -10.004 5.393 12.467 1.00 95.94 71 LEU A O 1
ATOM 565 N N . SER A 1 72 ? -7.884 4.682 12.729 1.00 95.94 72 SER A N 1
ATOM 566 C CA . SER A 1 72 ? -7.320 5.989 13.051 1.00 95.94 72 SER A CA 1
ATOM 567 C C . SER A 1 72 ? -6.605 6.549 11.826 1.00 95.94 72 SER A C 1
ATOM 569 O O . SER A 1 72 ? -5.667 5.948 11.288 1.00 95.94 72 SER A O 1
ATOM 571 N N . ILE A 1 73 ? -7.072 7.703 11.355 1.00 96.31 73 ILE A N 1
ATOM 572 C CA . ILE A 1 73 ? -6.658 8.328 10.103 1.00 96.31 73 ILE A CA 1
ATOM 573 C C . ILE A 1 73 ? -5.960 9.653 10.393 1.00 96.31 73 ILE A C 1
ATOM 575 O O . ILE A 1 73 ? -6.541 10.580 10.955 1.00 96.31 73 ILE A O 1
ATOM 579 N N . LYS A 1 74 ? -4.720 9.785 9.924 1.00 95.81 74 LYS A N 1
ATOM 580 C CA . LYS A 1 74 ? -3.953 11.029 9.950 1.00 95.81 74 LYS A CA 1
ATOM 581 C C . LYS A 1 74 ? -4.090 11.776 8.626 1.00 95.81 74 LYS A C 1
ATOM 583 O O . LYS A 1 74 ? -3.808 11.228 7.559 1.00 95.81 74 LYS A O 1
ATOM 588 N N . ARG A 1 75 ? -4.453 13.055 8.720 1.00 94.31 75 ARG A N 1
ATOM 589 C CA . ARG A 1 75 ? -4.498 14.019 7.611 1.00 94.31 75 ARG A CA 1
ATOM 590 C C . ARG A 1 75 ? -3.443 15.102 7.840 1.00 94.31 75 ARG A C 1
ATOM 592 O O . ARG A 1 75 ? -3.052 15.358 8.980 1.00 94.31 75 ARG A O 1
ATOM 599 N N . SER A 1 76 ? -2.939 15.709 6.768 1.00 91.88 76 SER A N 1
ATOM 600 C CA . SER A 1 76 ? -1.909 16.751 6.884 1.00 91.88 76 SER A CA 1
ATOM 601 C C . SER A 1 76 ? -2.433 17.949 7.685 1.00 91.88 76 SER A C 1
ATOM 603 O O . SER A 1 76 ? -3.519 18.446 7.401 1.00 91.88 76 SER A O 1
ATOM 605 N N . GLY A 1 77 ? -1.681 18.389 8.699 1.00 89.44 77 GLY A N 1
ATOM 606 C CA . GLY A 1 77 ? -2.034 19.548 9.530 1.00 89.44 77 GLY A CA 1
ATOM 607 C C . GLY A 1 77 ? -3.247 19.365 10.450 1.00 89.44 77 GLY A C 1
ATOM 608 O O . GLY A 1 77 ? -3.712 20.340 11.030 1.00 89.44 77 GLY A O 1
ATOM 609 N N . GLN A 1 78 ? -3.771 18.145 10.593 1.00 92.06 78 GLN A N 1
ATOM 610 C CA . GLN A 1 78 ? -4.955 17.862 11.405 1.00 92.06 78 GLN A CA 1
ATOM 611 C C . GLN A 1 78 ? -4.671 16.784 12.451 1.00 92.06 78 GLN A C 1
ATOM 613 O O . GLN A 1 78 ? -3.786 15.939 12.286 1.00 92.06 78 GLN A O 1
ATOM 618 N N . LEU A 1 79 ? -5.458 16.807 13.528 1.00 93.12 79 LEU A N 1
ATOM 619 C CA . LEU A 1 79 ? -5.464 15.732 14.512 1.00 93.12 79 LEU A CA 1
ATOM 620 C C . LEU A 1 79 ? -5.985 14.428 13.882 1.00 93.12 79 LEU A C 1
ATOM 622 O O . LEU A 1 79 ? -6.788 14.481 12.939 1.00 93.12 79 LEU A O 1
ATOM 626 N N . PRO A 1 80 ? -5.530 13.262 14.379 1.00 94.44 80 PRO A N 1
ATOM 627 C CA . PRO A 1 80 ? -6.066 11.978 13.957 1.00 94.44 80 PRO A CA 1
ATOM 628 C C . PRO A 1 80 ? -7.587 11.921 14.121 1.00 94.44 80 PRO A C 1
ATOM 630 O O . PRO A 1 80 ? -8.127 12.370 15.129 1.00 94.44 80 PRO A O 1
ATOM 633 N N . LEU A 1 81 ? -8.260 11.382 13.109 1.00 94.62 81 LEU A N 1
ATOM 634 C CA . LEU A 1 81 ? -9.694 11.126 13.113 1.00 94.62 81 LEU A CA 1
ATOM 635 C C . LEU A 1 81 ? -9.926 9.628 13.285 1.00 94.62 81 LEU A C 1
ATOM 637 O O . LEU A 1 81 ? -9.336 8.838 12.551 1.00 94.62 81 LEU A O 1
ATOM 641 N N . GLU A 1 82 ? -10.819 9.261 14.195 1.00 96.25 82 GLU A N 1
ATOM 642 C CA . GLU A 1 82 ? -11.291 7.888 14.334 1.00 96.25 82 GLU A CA 1
ATOM 643 C C . GLU A 1 82 ? -12.596 7.696 13.556 1.00 96.25 82 GLU A C 1
ATOM 645 O O . GLU A 1 82 ? -13.495 8.539 13.607 1.00 96.25 82 GLU A O 1
ATOM 650 N N . VAL A 1 83 ? -12.680 6.607 12.799 1.00 95.12 83 VAL A N 1
ATOM 651 C CA . VAL A 1 83 ? -13.861 6.226 12.016 1.00 95.12 83 VAL A CA 1
ATOM 652 C C . VAL A 1 83 ? -14.129 4.735 12.168 1.00 95.12 83 VAL A C 1
ATOM 654 O O . VAL A 1 83 ? -13.191 3.956 12.324 1.00 95.12 83 VAL A O 1
ATOM 657 N N . THR A 1 84 ? -15.396 4.339 12.074 1.00 96.88 84 THR A N 1
ATOM 658 C CA . THR A 1 84 ? -15.836 2.945 12.224 1.00 96.88 84 THR A CA 1
ATOM 659 C C . THR A 1 84 ? -16.470 2.445 10.932 1.00 96.88 84 THR A C 1
ATOM 661 O O . THR A 1 84 ? -17.216 3.180 10.285 1.00 96.88 84 THR A O 1
ATOM 664 N N . TYR A 1 85 ? -16.185 1.195 10.576 1.00 95.12 85 TYR A N 1
ATOM 665 C CA . TYR A 1 85 ? -16.731 0.505 9.412 1.00 95.12 85 TYR A CA 1
ATOM 666 C C . TYR A 1 85 ? -17.087 -0.940 9.757 1.00 95.12 85 TYR A C 1
ATOM 668 O O . TYR A 1 85 ? -16.404 -1.579 10.553 1.00 95.12 85 TYR A O 1
ATOM 676 N N . ASP A 1 86 ? -18.103 -1.479 9.085 1.00 94.75 86 ASP A N 1
ATOM 677 C CA . ASP A 1 86 ? -18.510 -2.882 9.244 1.00 94.75 86 ASP A CA 1
ATOM 678 C C . ASP A 1 86 ? -17.509 -3.863 8.611 1.00 94.75 86 ASP A C 1
ATOM 680 O O . ASP A 1 86 ? -17.401 -5.017 9.021 1.00 94.75 86 ASP A O 1
ATOM 684 N N . LEU A 1 87 ? -16.770 -3.409 7.592 1.00 92.69 87 LEU A N 1
ATOM 685 C CA . LEU A 1 87 ? -15.776 -4.202 6.874 1.00 92.69 87 LEU A CA 1
ATOM 686 C C . LEU A 1 87 ? -14.573 -3.341 6.488 1.00 92.69 87 LEU A C 1
ATOM 688 O O . LEU A 1 87 ? -14.718 -2.280 5.881 1.00 92.69 87 LEU A O 1
ATOM 692 N N . ILE A 1 88 ? -13.374 -3.846 6.781 1.00 93.75 88 ILE A N 1
ATOM 693 C CA . ILE A 1 88 ? -12.099 -3.227 6.408 1.00 93.75 88 ILE A CA 1
ATOM 694 C C . ILE A 1 88 ? -11.344 -4.184 5.484 1.00 93.75 88 ILE A C 1
ATOM 696 O O . ILE A 1 88 ? -11.076 -5.328 5.847 1.00 93.75 88 ILE A O 1
ATOM 700 N N . VAL A 1 89 ? -10.958 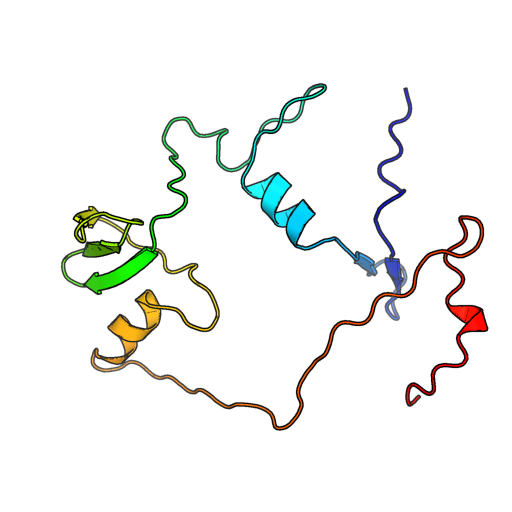-3.702 4.300 1.00 93.81 89 VAL A N 1
ATOM 701 C CA . VAL A 1 89 ? -10.140 -4.453 3.336 1.00 93.81 89 VAL A CA 1
ATOM 702 C C . VAL A 1 89 ? -8.758 -3.802 3.228 1.00 93.81 89 VAL A C 1
ATOM 704 O O . VAL A 1 89 ? -8.632 -2.647 2.825 1.00 93.81 89 VAL A O 1
ATOM 707 N N . GLY A 1 90 ? -7.709 -4.537 3.608 1.00 92.94 90 GLY A N 1
ATOM 708 C CA . GLY A 1 90 ? -6.325 -4.052 3.606 1.00 92.94 90 GLY A CA 1
ATOM 709 C C . GLY A 1 90 ? -5.644 -4.170 2.241 1.00 92.94 90 GLY A C 1
ATOM 710 O O . GLY A 1 90 ? -5.002 -5.178 1.960 1.00 92.94 90 GLY A O 1
ATOM 711 N N . CYS A 1 91 ? -5.746 -3.130 1.411 1.00 93.75 91 CYS A N 1
ATOM 712 C CA . CYS A 1 91 ? -5.034 -3.006 0.126 1.00 93.75 91 CYS A CA 1
ATOM 713 C C . CYS A 1 91 ? -3.871 -1.992 0.196 1.00 93.75 91 CYS A C 1
ATOM 715 O O . CYS A 1 91 ? -3.588 -1.278 -0.761 1.00 93.75 91 CYS A O 1
ATOM 717 N N . ASP A 1 92 ? -3.201 -1.903 1.346 1.00 93.31 92 ASP A N 1
ATOM 718 C CA . ASP A 1 92 ? -2.216 -0.872 1.709 1.00 93.31 92 ASP A CA 1
ATOM 719 C C . ASP A 1 92 ? -0.744 -1.287 1.479 1.00 93.31 92 ASP A C 1
ATOM 721 O O . ASP A 1 92 ? 0.193 -0.660 1.978 1.00 93.31 92 ASP A O 1
ATOM 725 N N . GLY A 1 93 ? -0.530 -2.321 0.661 1.00 93.06 93 GLY A N 1
ATOM 726 C CA . GLY A 1 93 ? 0.769 -2.678 0.090 1.00 93.06 93 GLY A CA 1
ATOM 727 C C . GLY A 1 93 ? 1.711 -3.474 1.003 1.00 93.06 93 GLY A C 1
ATOM 728 O O . GLY A 1 93 ? 1.348 -3.996 2.061 1.00 93.06 93 GLY A O 1
ATOM 729 N N . ALA A 1 94 ? 2.971 -3.589 0.572 1.00 92.62 94 ALA A N 1
ATOM 730 C CA . ALA A 1 94 ? 3.968 -4.448 1.215 1.00 92.62 94 ALA A CA 1
ATOM 731 C C . ALA A 1 94 ? 4.241 -4.083 2.684 1.00 92.62 94 ALA A C 1
ATOM 733 O O . ALA A 1 94 ? 4.543 -4.971 3.469 1.00 92.62 94 ALA A O 1
ATOM 734 N N . PHE A 1 95 ? 4.059 -2.825 3.095 1.00 90.94 95 PHE A N 1
ATOM 735 C CA . PHE A 1 95 ? 4.264 -2.352 4.475 1.00 90.94 95 PHE A CA 1
ATOM 736 C C . PHE A 1 95 ? 2.953 -2.074 5.230 1.00 90.94 95 PHE A C 1
ATOM 738 O O . PHE A 1 95 ? 2.915 -1.207 6.105 1.00 90.94 95 PHE A O 1
ATOM 745 N N . SER A 1 96 ? 1.906 -2.826 4.884 1.00 94.75 96 SER A N 1
ATOM 746 C CA . SER A 1 96 ? 0.538 -2.726 5.402 1.00 94.75 96 SER A CA 1
ATOM 747 C C . SER A 1 96 ? 0.436 -2.447 6.910 1.00 94.75 96 SER A C 1
ATOM 749 O O . SER A 1 96 ? 0.984 -3.177 7.741 1.00 94.75 96 SER A O 1
ATOM 751 N N . THR A 1 97 ? -0.314 -1.404 7.260 1.00 94.56 97 THR A N 1
ATOM 752 C CA . THR A 1 97 ? -0.767 -1.093 8.620 1.00 94.56 97 THR A CA 1
ATOM 753 C C . THR A 1 97 ? -1.855 -2.071 9.058 1.00 94.56 97 THR A C 1
ATOM 755 O O . THR A 1 97 ? -1.834 -2.529 10.198 1.00 94.56 97 THR A O 1
ATOM 758 N N . VAL A 1 98 ? -2.765 -2.448 8.154 1.00 93.75 98 VAL A N 1
ATOM 759 C CA . VAL A 1 98 ? -3.839 -3.409 8.461 1.00 93.75 98 VAL A CA 1
ATOM 760 C C . VAL A 1 98 ? -3.250 -4.767 8.849 1.00 93.75 98 VAL A C 1
ATOM 762 O O . VAL A 1 98 ? -3.597 -5.324 9.888 1.00 93.75 98 VAL A O 1
ATOM 765 N N . ARG A 1 99 ? -2.274 -5.275 8.086 1.00 93.81 99 ARG A N 1
ATOM 766 C CA . ARG A 1 99 ? -1.589 -6.541 8.388 1.00 93.81 99 ARG A CA 1
ATOM 767 C C . ARG A 1 99 ? -0.865 -6.503 9.730 1.00 93.81 99 ARG A C 1
ATOM 769 O O . ARG A 1 99 ? -0.902 -7.490 10.458 1.00 93.81 99 ARG A O 1
ATOM 776 N N . LYS A 1 100 ? -0.235 -5.376 10.084 1.00 91.88 100 LYS A N 1
ATOM 777 C CA . LYS A 1 100 ? 0.428 -5.218 11.390 1.00 91.88 100 LYS A CA 1
ATOM 778 C C . LYS A 1 100 ? -0.537 -5.408 12.557 1.00 91.88 100 LYS A C 1
ATOM 780 O O . LYS A 1 100 ? -0.102 -5.907 13.589 1.00 91.88 100 LYS A O 1
ATOM 785 N N . GLN A 1 101 ? -1.817 -5.063 12.402 1.00 90.25 101 GLN A N 1
ATOM 786 C CA . GLN A 1 101 ? -2.809 -5.339 13.439 1.00 90.25 101 GLN A CA 1
ATOM 787 C C . GLN A 1 101 ? -3.048 -6.842 13.604 1.00 90.25 101 GLN A C 1
ATOM 789 O O . GLN A 1 101 ? -2.996 -7.349 14.722 1.00 90.25 101 GLN A O 1
ATOM 794 N N . PHE A 1 102 ? -3.236 -7.572 12.504 1.00 89.75 102 PHE A N 1
ATOM 795 C CA . PHE A 1 102 ? -3.437 -9.024 12.547 1.00 89.75 102 PHE A CA 1
ATOM 796 C C . PHE A 1 102 ? -2.221 -9.778 13.092 1.00 89.75 102 PHE A C 1
ATOM 798 O O . PHE A 1 102 ? -2.380 -10.759 13.810 1.00 89.75 102 PHE A O 1
ATOM 805 N N . MET A 1 103 ? -1.006 -9.282 12.845 1.00 90.44 103 MET A N 1
ATOM 806 C CA . MET A 1 103 ? 0.214 -9.850 13.431 1.00 90.44 103 MET A CA 1
ATOM 807 C C . MET A 1 103 ? 0.246 -9.796 14.970 1.00 90.44 103 MET A C 1
ATOM 809 O O . MET A 1 103 ? 1.030 -10.521 15.576 1.00 90.44 103 MET A O 1
ATOM 813 N N . ARG A 1 104 ? -0.572 -8.947 15.612 1.00 86.38 104 ARG A N 1
ATOM 814 C CA . ARG A 1 104 ? -0.696 -8.875 17.081 1.00 86.38 104 ARG A CA 1
ATOM 815 C C . ARG A 1 104 ? -1.720 -9.873 17.632 1.00 86.38 104 ARG A C 1
ATOM 817 O O . ARG A 1 104 ? -1.759 -10.082 18.841 1.00 86.38 104 ARG A O 1
ATOM 824 N N . GLN A 1 105 ? -2.549 -10.464 16.772 1.00 84.62 105 GLN A N 1
ATOM 825 C CA . GLN A 1 105 ? -3.570 -11.433 17.156 1.00 84.62 105 GLN A CA 1
ATOM 826 C C . GLN A 1 105 ? -2.998 -12.852 17.224 1.00 84.62 105 GLN A C 1
ATOM 828 O O . GLN A 1 105 ? -1.970 -13.181 16.631 1.00 84.62 105 GLN A O 1
ATOM 833 N N . THR A 1 106 ? -3.677 -13.725 17.968 1.00 82.50 106 THR A N 1
ATOM 834 C CA . THR A 1 106 ? -3.268 -15.131 18.075 1.00 82.50 106 THR A CA 1
ATOM 835 C C . THR A 1 106 ? -3.547 -15.894 16.777 1.00 82.50 106 THR A C 1
ATOM 837 O O . THR A 1 106 ? -4.486 -15.571 16.055 1.00 82.50 106 THR A O 1
ATOM 840 N N . ARG A 1 107 ? -2.775 -16.960 16.519 1.00 88.56 107 ARG A N 1
ATOM 841 C CA . ARG A 1 107 ? -2.958 -17.877 15.371 1.00 88.56 107 ARG A CA 1
ATOM 842 C C . ARG A 1 107 ? -2.764 -17.227 13.991 1.00 88.56 107 ARG A C 1
ATOM 844 O O . ARG A 1 107 ? -3.343 -17.688 13.011 1.00 88.56 107 ARG A O 1
ATOM 851 N N . PHE A 1 108 ? -1.916 -16.202 13.905 1.00 89.00 108 PHE A N 1
ATOM 852 C CA . PHE A 1 108 ? -1.515 -15.583 12.643 1.00 89.00 108 PHE A CA 1
ATOM 853 C C . PHE A 1 108 ? -0.082 -15.988 12.268 1.00 89.00 108 PHE A C 1
ATOM 855 O O . PHE A 1 108 ? 0.863 -15.687 12.995 1.00 89.00 108 PHE A O 1
ATOM 862 N N . ASN A 1 109 ? 0.086 -16.663 11.130 1.00 91.56 109 ASN A N 1
ATOM 863 C CA . ASN A 1 109 ? 1.405 -17.020 10.603 1.00 91.56 109 ASN A CA 1
ATOM 864 C C . ASN A 1 109 ? 1.903 -15.919 9.654 1.00 91.56 109 ASN A C 1
ATOM 866 O O . ASN A 1 109 ? 1.193 -15.540 8.723 1.00 91.56 109 ASN A O 1
ATOM 870 N N . TYR A 1 110 ? 3.126 -15.426 9.865 1.00 93.25 110 TYR A N 1
ATOM 871 C CA . TYR A 1 110 ? 3.749 -14.390 9.036 1.00 93.25 110 TYR A CA 1
ATOM 872 C C . TYR A 1 110 ? 5.252 -14.626 8.885 1.00 93.25 110 TYR A C 1
ATOM 874 O O . TYR A 1 110 ? 5.932 -14.949 9.857 1.00 93.25 110 TYR A O 1
ATOM 882 N N . SER A 1 111 ? 5.774 -14.395 7.682 1.00 93.25 111 SER A N 1
ATOM 883 C CA . SER A 1 111 ? 7.205 -14.400 7.380 1.00 93.25 111 SER A CA 1
ATOM 884 C C . SER A 1 111 ? 7.564 -13.170 6.555 1.00 93.25 111 SER A C 1
ATOM 886 O O . SER A 1 111 ? 6.838 -12.803 5.631 1.00 93.25 111 SER A O 1
ATOM 888 N N . GLN A 1 112 ? 8.702 -12.554 6.863 1.00 93.25 112 GLN A N 1
ATOM 889 C CA . GLN A 1 112 ? 9.262 -11.458 6.083 1.00 93.25 112 GLN A CA 1
ATOM 890 C C . GLN A 1 112 ? 10.760 -11.674 5.924 1.00 93.25 112 GLN A C 1
ATOM 892 O O . GLN A 1 112 ? 11.485 -11.744 6.913 1.00 93.25 112 GLN A O 1
ATOM 897 N N . GLU A 1 113 ? 11.205 -11.742 4.676 1.00 95.81 113 GLU A N 1
ATOM 898 C CA . GLU A 1 113 ? 12.601 -11.929 4.303 1.00 95.81 113 GLU A CA 1
ATOM 899 C C . GLU A 1 113 ? 12.980 -10.861 3.279 1.00 95.81 113 GLU A C 1
ATOM 901 O O . GLU A 1 113 ? 12.241 -10.608 2.326 1.00 95.81 113 GLU A O 1
ATOM 906 N N . TYR A 1 114 ? 14.117 -10.205 3.499 1.00 93.44 114 TYR A N 1
ATOM 907 C CA . TYR A 1 114 ? 14.696 -9.291 2.525 1.00 93.44 114 TYR A CA 1
ATOM 908 C C . TYR A 1 114 ? 15.734 -10.048 1.706 1.00 93.44 114 TYR A C 1
ATOM 910 O O . TYR A 1 114 ? 16.660 -10.631 2.266 1.00 93.44 114 TYR A O 1
ATOM 918 N N . ILE A 1 115 ? 15.596 -10.012 0.383 1.00 95.25 115 ILE A N 1
ATOM 919 C CA . ILE A 1 115 ? 16.615 -10.549 -0.519 1.00 95.25 115 ILE A CA 1
ATOM 920 C C . ILE A 1 115 ? 17.860 -9.644 -0.509 1.00 95.25 115 ILE A C 1
ATOM 922 O O . ILE A 1 115 ? 17.733 -8.435 -0.308 1.00 95.25 115 ILE A O 1
ATOM 926 N N . PRO A 1 116 ? 19.066 -10.189 -0.755 1.00 95.12 116 PRO A N 1
ATOM 927 C CA . PRO A 1 116 ? 20.301 -9.401 -0.720 1.00 95.12 116 PRO A CA 1
ATOM 928 C C . PRO A 1 116 ? 20.434 -8.412 -1.889 1.00 95.12 116 PRO A C 1
ATOM 930 O O . PRO A 1 116 ? 21.252 -7.497 -1.830 1.00 95.12 116 PRO A O 1
ATOM 933 N N . HIS A 1 117 ? 19.651 -8.590 -2.955 1.00 95.62 117 HIS A N 1
ATOM 934 C CA . HIS A 1 117 ? 19.702 -7.755 -4.152 1.00 95.62 117 HIS A CA 1
ATOM 935 C C . HIS A 1 117 ? 18.762 -6.553 -4.026 1.00 95.62 117 HIS A C 1
ATOM 937 O O . HIS A 1 117 ? 17.610 -6.690 -3.617 1.00 95.62 117 HIS A O 1
ATOM 943 N N . GLY A 1 118 ? 19.247 -5.383 -4.438 1.00 92.44 118 GLY A N 1
ATOM 944 C CA . GLY A 1 118 ? 18.427 -4.197 -4.671 1.00 92.44 118 GLY A CA 1
ATOM 945 C C . GLY A 1 118 ? 18.095 -4.031 -6.153 1.00 92.44 118 GLY A C 1
ATOM 946 O O . GLY A 1 118 ? 18.762 -4.597 -7.016 1.00 92.44 118 GLY A O 1
ATOM 947 N N . TYR A 1 119 ? 17.081 -3.223 -6.444 1.00 93.44 119 TYR A N 1
ATOM 948 C CA . TYR A 1 119 ? 16.727 -2.810 -7.800 1.00 93.44 119 TYR A CA 1
ATOM 949 C C . TYR A 1 119 ? 16.893 -1.294 -7.947 1.00 93.44 119 TYR A C 1
ATOM 951 O O . TYR A 1 119 ? 16.659 -0.550 -6.993 1.00 93.44 119 TYR A O 1
ATOM 959 N N . MET A 1 120 ? 17.290 -0.848 -9.139 1.00 91.50 120 MET A N 1
ATOM 960 C CA . MET A 1 120 ? 17.406 0.561 -9.512 1.00 91.50 120 MET A CA 1
ATOM 961 C C . MET A 1 120 ? 16.795 0.765 -10.900 1.00 91.50 120 MET A C 1
ATOM 963 O O . MET A 1 120 ? 17.105 0.022 -11.829 1.00 91.50 120 MET A O 1
ATOM 967 N N . GLU A 1 121 ? 15.942 1.779 -11.031 1.00 89.31 121 GLU A N 1
ATOM 968 C CA . GLU A 1 121 ? 15.311 2.157 -12.298 1.00 89.31 121 GLU A CA 1
ATOM 969 C C . GLU A 1 121 ? 16.258 3.048 -13.107 1.00 89.31 121 GLU A C 1
ATOM 971 O O . GLU A 1 121 ? 16.747 4.063 -12.611 1.00 89.31 121 GLU A O 1
ATOM 976 N N . LEU A 1 122 ? 16.513 2.669 -14.360 1.00 88.38 122 LEU A N 1
ATOM 977 C CA . LEU A 1 122 ? 17.274 3.456 -15.329 1.00 88.38 122 LEU A CA 1
ATOM 978 C C . LEU A 1 122 ? 16.409 3.666 -16.573 1.00 88.38 122 LEU A C 1
ATOM 980 O O . LEU A 1 122 ? 15.739 2.740 -17.028 1.00 88.38 122 LEU A O 1
ATOM 984 N N . THR A 1 123 ? 16.417 4.879 -17.124 1.00 84.81 123 THR A N 1
ATOM 985 C CA . THR A 1 123 ? 15.619 5.240 -18.305 1.00 84.81 123 THR A CA 1
ATOM 986 C C . THR A 1 123 ? 16.521 5.444 -19.513 1.00 84.81 123 THR A C 1
ATOM 988 O O . THR A 1 123 ? 17.502 6.183 -19.441 1.00 84.81 123 THR A O 1
ATOM 991 N N . ILE A 1 124 ? 16.163 4.817 -20.631 1.00 84.44 124 ILE A N 1
ATOM 992 C CA . ILE A 1 124 ? 16.814 5.015 -21.926 1.00 84.44 124 ILE A CA 1
ATOM 993 C C . ILE A 1 124 ? 15.908 5.944 -22.746 1.00 84.44 124 ILE A C 1
ATOM 995 O O . ILE A 1 124 ? 14.764 5.570 -23.010 1.00 84.44 124 ILE A O 1
ATOM 999 N N . PRO A 1 125 ? 16.360 7.155 -23.116 1.00 82.56 125 PRO A N 1
ATOM 1000 C CA . PRO A 1 125 ? 15.557 8.054 -23.933 1.00 82.56 125 PRO A CA 1
ATOM 1001 C C . PRO A 1 125 ? 15.457 7.539 -25.382 1.00 82.56 125 PRO A C 1
ATOM 1003 O O . PRO A 1 125 ? 16.388 6.887 -25.859 1.00 82.56 125 PRO A O 1
ATOM 1006 N N . PRO A 1 126 ? 14.366 7.849 -26.104 1.00 79.56 126 PRO A N 1
ATOM 1007 C CA . PRO A 1 126 ? 14.236 7.507 -27.519 1.00 79.56 126 PRO A CA 1
ATOM 1008 C C . PRO A 1 126 ? 15.277 8.255 -28.365 1.00 79.56 126 PRO A C 1
ATOM 1010 O O . PRO A 1 126 ? 15.627 9.400 -28.061 1.00 79.56 126 PRO A O 1
ATOM 1013 N N . ARG A 1 127 ? 15.749 7.634 -29.453 1.00 78.31 127 ARG A N 1
ATOM 1014 C CA . ARG A 1 127 ? 16.686 8.246 -30.408 1.00 78.31 127 ARG A CA 1
ATOM 1015 C C . ARG A 1 127 ? 15.955 8.506 -31.717 1.00 78.31 127 ARG A C 1
ATOM 1017 O O . ARG A 1 127 ? 15.454 7.572 -32.322 1.00 78.31 127 ARG A O 1
ATOM 1024 N N . ASP A 1 128 ? 15.863 9.768 -32.131 1.00 71.94 128 ASP A N 1
ATOM 1025 C CA . ASP A 1 128 ? 15.205 10.173 -33.385 1.00 71.94 128 ASP A CA 1
ATOM 1026 C C . ASP A 1 128 ? 13.767 9.628 -33.560 1.00 71.94 128 ASP A C 1
ATOM 1028 O O . ASP A 1 128 ? 13.301 9.402 -34.672 1.00 71.94 128 ASP A O 1
ATOM 1032 N N . GLY A 1 129 ? 13.046 9.429 -32.446 1.00 62.94 129 GLY A N 1
ATOM 1033 C CA . GLY A 1 129 ? 11.685 8.877 -32.434 1.00 62.94 129 GLY A CA 1
ATOM 1034 C C . GLY A 1 129 ? 11.605 7.349 -32.507 1.00 62.94 129 GLY A C 1
ATOM 1035 O O . GLY A 1 129 ? 10.503 6.814 -32.435 1.00 62.94 129 GLY A O 1
ATOM 1036 N N . ASP A 1 130 ? 12.742 6.656 -32.597 1.00 59.59 130 ASP A N 1
ATOM 1037 C CA . ASP A 1 130 ? 12.829 5.198 -32.596 1.00 59.59 130 ASP A CA 1
ATOM 1038 C C . ASP A 1 130 ? 13.313 4.666 -31.234 1.00 59.59 130 ASP A C 1
ATOM 1040 O O . ASP A 1 130 ? 14.112 5.288 -30.520 1.00 59.59 130 ASP A O 1
ATOM 1044 N N . VAL A 1 131 ? 12.796 3.498 -30.859 1.00 59.97 131 VAL A N 1
ATOM 1045 C CA . VAL A 1 131 ? 13.052 2.821 -29.580 1.00 59.97 131 VAL A CA 1
ATOM 1046 C C . VAL A 1 131 ? 13.971 1.621 -29.833 1.00 59.97 131 VAL A C 1
ATOM 1048 O O . VAL A 1 131 ? 13.651 0.477 -29.512 1.00 59.97 131 VAL A O 1
ATOM 1051 N N . SER A 1 132 ? 15.126 1.847 -30.462 1.00 54.22 132 SER A N 1
ATOM 1052 C CA . SER A 1 132 ? 16.064 0.765 -30.769 1.00 54.22 132 SER A CA 1
ATOM 1053 C C . SER A 1 132 ? 16.915 0.392 -29.544 1.00 54.22 132 SER A C 1
ATOM 1055 O O . SER A 1 132 ? 17.921 1.011 -29.207 1.00 54.22 132 SER A O 1
ATOM 1057 N N . VAL A 1 133 ? 16.515 -0.683 -28.858 1.00 55.41 133 VAL A N 1
ATOM 1058 C CA . VAL A 1 133 ? 17.302 -1.317 -27.776 1.00 55.41 133 VAL A CA 1
ATOM 1059 C C . VAL A 1 133 ? 18.512 -2.090 -28.335 1.00 55.41 133 VAL A C 1
ATOM 1061 O O . VAL A 1 133 ? 19.447 -2.404 -27.599 1.00 55.41 133 VAL A O 1
ATOM 1064 N N . SER A 1 134 ? 18.529 -2.368 -29.644 1.00 51.91 134 SER A N 1
ATOM 1065 C CA . SER A 1 134 ? 19.557 -3.168 -30.325 1.00 51.91 134 SER A CA 1
ATOM 1066 C C . SER A 1 134 ? 20.964 -2.564 -30.282 1.00 51.91 134 SER A C 1
ATOM 1068 O O . SER A 1 134 ? 21.934 -3.312 -30.378 1.00 51.91 134 SER A O 1
ATOM 1070 N N . ASP A 1 135 ? 21.091 -1.251 -30.077 1.00 46.19 135 ASP A N 1
ATOM 1071 C CA . ASP A 1 135 ? 22.377 -0.547 -30.180 1.00 46.19 135 ASP A CA 1
ATOM 1072 C C . ASP A 1 135 ? 23.036 -0.246 -28.824 1.00 46.19 135 ASP A C 1
ATOM 1074 O O . ASP A 1 135 ? 24.128 0.321 -28.776 1.00 46.19 135 ASP A O 1
ATOM 1078 N N . LEU A 1 136 ? 22.401 -0.606 -27.702 1.00 50.19 136 LEU A N 1
ATOM 1079 C CA . LEU A 1 136 ? 22.848 -0.159 -26.377 1.00 50.19 136 LEU A CA 1
ATOM 1080 C C . LEU A 1 136 ? 23.948 -1.001 -25.724 1.00 50.19 136 LEU A C 1
ATOM 1082 O O . LEU A 1 136 ? 24.426 -0.610 -24.662 1.00 50.19 136 LEU A O 1
ATOM 1086 N N . GLY A 1 137 ? 24.383 -2.109 -26.334 1.00 50.47 137 GLY A N 1
ATOM 1087 C CA . GLY A 1 137 ? 25.567 -2.862 -25.888 1.00 50.47 137 GLY A CA 1
ATOM 1088 C C . GLY A 1 137 ? 25.580 -3.220 -24.394 1.00 50.47 137 GLY A C 1
ATOM 1089 O O . GLY A 1 137 ? 26.653 -3.344 -23.803 1.00 50.47 137 GLY A O 1
ATOM 1090 N N . LEU A 1 138 ? 24.407 -3.332 -23.758 1.00 50.38 138 LEU A N 1
ATOM 1091 C CA . LEU A 1 138 ? 24.313 -3.582 -22.324 1.00 50.38 138 LEU A CA 1
ATOM 1092 C C . LEU A 1 138 ? 24.656 -5.054 -22.049 1.00 50.38 138 LEU A C 1
ATOM 1094 O O . LEU A 1 138 ? 24.028 -5.938 -22.638 1.00 50.38 138 LEU A O 1
ATOM 1098 N N . PRO A 1 139 ? 25.621 -5.342 -21.157 1.00 45.31 139 PRO A N 1
ATOM 1099 C CA . PRO A 1 139 ? 26.030 -6.697 -20.827 1.00 45.31 139 PRO A CA 1
ATOM 1100 C C . PRO A 1 139 ? 25.023 -7.287 -19.837 1.00 45.31 139 PRO A C 1
ATOM 1102 O O . PRO A 1 139 ? 25.281 -7.377 -18.639 1.00 45.31 139 PRO A O 1
ATOM 1105 N N . TRP A 1 140 ? 23.840 -7.648 -20.322 1.00 52.31 140 TRP A N 1
ATOM 1106 C CA . TRP A 1 140 ? 22.944 -8.512 -19.564 1.00 52.31 140 TRP A CA 1
ATOM 1107 C C . TRP A 1 140 ? 23.434 -9.959 -19.708 1.00 52.31 140 TRP A C 1
ATOM 1109 O O . TRP A 1 140 ? 23.848 -10.346 -20.804 1.00 52.31 140 TRP A O 1
ATOM 1119 N N . PRO A 1 141 ? 23.456 -10.755 -18.626 1.00 47.72 141 PRO A N 1
ATOM 1120 C CA . PRO A 1 141 ? 23.809 -12.163 -18.735 1.00 47.72 141 PRO A CA 1
ATOM 1121 C C . PRO A 1 141 ? 22.796 -12.899 -19.638 1.00 47.72 141 PRO A C 1
ATOM 1123 O O . PRO A 1 141 ? 21.637 -12.478 -19.690 1.00 47.72 141 PRO A O 1
ATOM 1126 N N . PRO A 1 142 ? 23.236 -13.950 -20.360 1.00 47.19 142 PRO A N 1
ATOM 1127 C CA . PRO A 1 142 ? 22.361 -14.776 -21.192 1.00 47.19 142 PRO A CA 1
ATOM 1128 C C . PRO A 1 142 ? 21.259 -15.477 -20.389 1.00 47.19 142 PRO A C 1
ATOM 1130 O O . PRO A 1 142 ? 21.474 -15.749 -19.183 1.00 47.19 142 PRO A O 1
#

Secondary structure (DSSP, 8-state):
----TTTT--EEE-SSTT-EEE---HHHHHHHHH---SSS-----SSTTSTT----TT-EEEEEETTTTEEEEE-TTS--EEEE-S-------TT-HHHHHHTTSTT--------S-------PPPBTTB--GGGS------

pLDDT: mean 76.08, std 20.82, range [25.3, 96.88]

Sequence (142 aa):
MHVSLLDEVSMLMFMKPEKYILSVDRAHLNRELLTAQTSTCCLFTAAEKYSNTKLYFGHKIIECNAELGTLSIKRSGQLPLEVTYDLIVGCDGAFSTVRKQFMRQTRFNYSQEYIPHGYMELTIPPRDGDVSVSDLGLPWPP

InterPro domains:
  IPR036188 FAD/NAD(P)-binding domain superfamily [G3DSA:3.50.50.60] (1-141)
  IPR036188 FAD/NAD(P)-binding domain superfamily [SSF51905] (16-105)